Protein AF-A0A2M7BN99-F1 (afdb_monomer)

Foldseek 3Di:
DPQDPVNVVVVVCVVCPPDDPVVVVVVVVVVVVVVVVVVDPDDVVQVVVCVVVVHRDGPVNVCCVPPVVPPPD

Solvent-accessible surface area (backbone atoms only — not comparable to full-atom values): 4517 Å² total; per-residue (Å²): 132,86,80,52,72,68,59,53,51,53,52,50,54,66,64,53,74,79,54,58,68,74,60,52,52,55,51,49,54,50,52,52,48,49,62,58,46,72,78,50,85,63,58,71,67,43,56,52,51,12,66,74,66,78,51,81,52,53,72,67,59,50,48,42,62,72,62,53,64,75,68,80,121

Mean predicted aligned error: 15.59 Å

pLDDT: mean 73.81, std 15.02, range [47.25, 93.75]

Secondary structure (DSSP, 8-state):
----HHHHHHHHHHHHTTS-HHHHHHHHHHHHHHHHHHT--S-HHHHHHHHHHSSPPPHHHHHIIIIITT---

Sequence (73 aa):
MRTNHEDLIAKVMSSVGGLPAFRIEELLDYIEFQKNHEEKTEDPILKVAGVLSGEPISSKEIDEELYLSHSRI

Radius of gyration: 21.14 Å; Cα contacts (8 Å, |Δi|>4): 20; chains: 1; bounding box: 51×14×62 Å

Structure (mmCIF, N/CA/C/O backbone):
data_AF-A0A2M7BN99-F1
#
_entry.id   AF-A0A2M7BN99-F1
#
loop_
_atom_site.group_PDB
_atom_site.id
_atom_site.type_symbol
_atom_site.label_atom_id
_atom_site.label_alt_id
_atom_site.label_comp_id
_atom_site.label_asym_id
_atom_site.label_entity_id
_atom_site.label_seq_id
_atom_site.pdbx_PDB_ins_code
_atom_site.Cartn_x
_atom_site.Cartn_y
_atom_site.Cartn_z
_atom_site.occupancy
_atom_site.B_iso_or_equiv
_atom_site.auth_seq_id
_atom_site.auth_comp_id
_atom_site.auth_asym_id
_atom_site.auth_atom_id
_atom_site.pdbx_PDB_model_num
ATOM 1 N N . MET A 1 1 ? 24.918 -0.020 9.001 1.00 49.31 1 MET A N 1
ATOM 2 C CA . MET A 1 1 ? 24.582 0.797 7.815 1.00 49.31 1 MET A CA 1
ATOM 3 C C . MET A 1 1 ? 23.192 1.363 8.030 1.00 49.31 1 MET A C 1
ATOM 5 O O . MET A 1 1 ? 22.279 0.576 8.228 1.00 49.31 1 MET A O 1
ATOM 9 N N . ARG A 1 2 ? 23.032 2.690 8.086 1.00 57.72 2 ARG A N 1
ATOM 10 C CA . ARG A 1 2 ? 21.703 3.310 7.990 1.00 57.72 2 ARG A CA 1
ATOM 11 C C . ARG A 1 2 ? 21.386 3.372 6.501 1.00 57.72 2 ARG A C 1
ATOM 13 O O . ARG A 1 2 ? 22.080 4.086 5.789 1.00 57.72 2 ARG A O 1
ATOM 20 N N . THR A 1 3 ? 20.455 2.560 6.023 1.00 60.62 3 THR A N 1
ATOM 21 C CA . THR A 1 3 ? 19.995 2.631 4.632 1.00 60.62 3 THR A CA 1
ATOM 22 C C . THR A 1 3 ? 19.317 3.987 4.442 1.00 60.62 3 THR A C 1
ATOM 24 O O . THR A 1 3 ? 18.418 4.319 5.217 1.00 60.62 3 THR A O 1
ATOM 27 N N . ASN A 1 4 ? 19.782 4.796 3.487 1.00 84.69 4 ASN A N 1
ATOM 28 C CA . ASN A 1 4 ? 19.175 6.093 3.200 1.00 84.69 4 ASN A CA 1
ATOM 29 C C . ASN A 1 4 ? 17.797 5.852 2.558 1.00 84.69 4 ASN A C 1
ATOM 31 O O . ASN A 1 4 ? 17.612 4.891 1.810 1.00 84.69 4 ASN A O 1
ATOM 35 N N . HIS A 1 5 ? 16.816 6.699 2.862 1.00 84.19 5 HIS A N 1
ATOM 36 C CA . HIS A 1 5 ? 15.476 6.612 2.280 1.00 84.19 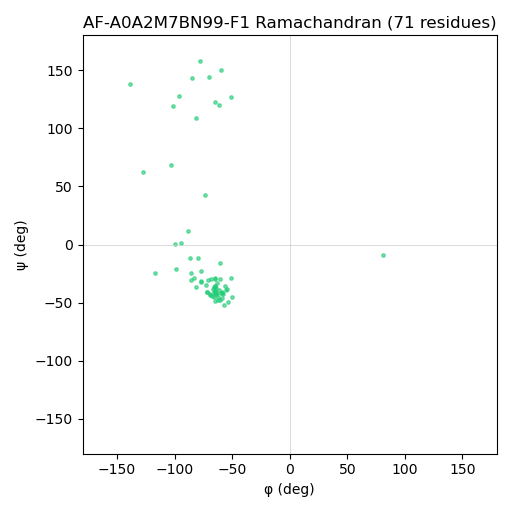5 HIS A CA 1
ATOM 37 C C . HIS A 1 5 ? 15.529 6.647 0.741 1.00 84.19 5 HIS A C 1
ATOM 39 O O . HIS A 1 5 ? 14.809 5.912 0.069 1.00 84.19 5 HIS A O 1
ATOM 45 N N . GLU A 1 6 ? 16.467 7.419 0.193 1.00 88.56 6 GLU A N 1
ATOM 46 C CA . GLU A 1 6 ? 16.742 7.507 -1.244 1.00 88.56 6 GLU A CA 1
ATOM 47 C C . GLU A 1 6 ? 17.189 6.163 -1.849 1.00 88.56 6 GLU A C 1
ATOM 49 O O . GLU A 1 6 ? 16.727 5.792 -2.929 1.00 88.56 6 GLU A O 1
ATOM 54 N N . ASP A 1 7 ? 18.007 5.382 -1.131 1.00 91.38 7 ASP A N 1
ATOM 55 C CA . ASP A 1 7 ? 18.469 4.063 -1.591 1.00 91.38 7 ASP A CA 1
ATOM 56 C C . ASP A 1 7 ? 17.305 3.068 -1.689 1.00 91.38 7 ASP A C 1
ATOM 58 O O . ASP A 1 7 ? 17.250 2.228 -2.593 1.00 91.38 7 ASP A O 1
ATOM 62 N N . LEU A 1 8 ? 16.353 3.159 -0.755 1.00 89.25 8 LEU A N 1
ATOM 63 C CA . LEU A 1 8 ? 15.163 2.311 -0.741 1.00 89.25 8 LEU A CA 1
ATOM 64 C C . LEU A 1 8 ? 14.230 2.651 -1.906 1.00 89.25 8 LEU A C 1
ATOM 66 O O . LEU A 1 8 ? 13.764 1.736 -2.584 1.00 89.25 8 LEU A O 1
ATOM 70 N N . ILE A 1 9 ? 14.017 3.940 -2.189 1.00 89.25 9 ILE A N 1
ATOM 71 C CA . ILE A 1 9 ? 13.228 4.384 -3.348 1.00 89.25 9 ILE A CA 1
ATOM 72 C C . ILE A 1 9 ? 13.871 3.886 -4.645 1.00 89.25 9 ILE A C 1
ATOM 74 O O . 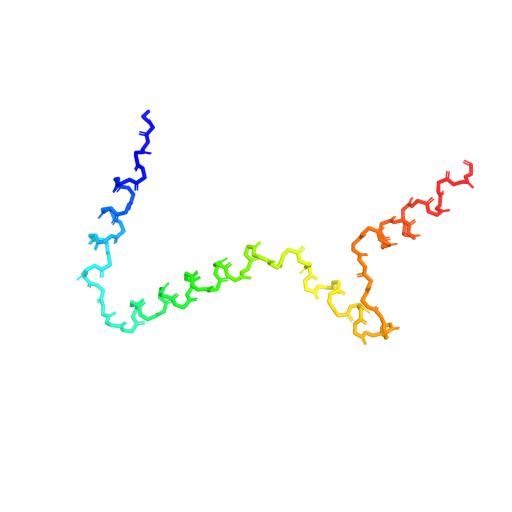ILE A 1 9 ? 13.192 3.284 -5.47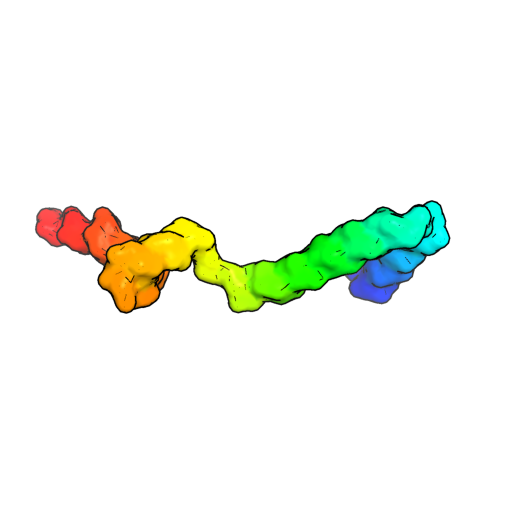7 1.00 89.25 9 ILE A O 1
ATOM 78 N N . ALA A 1 10 ? 15.186 4.063 -4.800 1.00 90.50 10 ALA A N 1
ATOM 79 C CA . ALA A 1 10 ? 15.907 3.601 -5.983 1.00 90.50 10 ALA A CA 1
ATOM 80 C C . ALA A 1 10 ? 15.770 2.082 -6.190 1.00 90.50 10 ALA A C 1
ATOM 82 O O . ALA A 1 10 ? 15.560 1.616 -7.312 1.00 90.50 10 ALA A O 1
ATOM 83 N N . LYS A 1 11 ? 15.830 1.303 -5.103 1.00 90.50 11 LYS A N 1
ATOM 84 C CA . LYS A 1 11 ? 15.643 -0.153 -5.138 1.00 90.50 11 LYS A CA 1
ATOM 85 C C . LYS A 1 11 ? 14.219 -0.560 -5.525 1.00 90.50 11 LYS A C 1
ATOM 87 O O . LYS A 1 11 ? 14.044 -1.538 -6.251 1.00 90.50 11 LYS A O 1
ATOM 92 N N . VAL A 1 12 ? 13.203 0.164 -5.061 1.00 89.25 12 VAL A N 1
ATOM 93 C CA . VAL A 1 12 ? 11.809 -0.088 -5.457 1.00 89.25 12 VAL A CA 1
ATOM 94 C C . VAL A 1 12 ? 11.631 0.195 -6.946 1.00 89.25 12 VAL A C 1
ATOM 96 O O . VAL A 1 12 ? 11.152 -0.671 -7.673 1.00 89.25 12 VAL A O 1
ATOM 99 N N . MET A 1 13 ? 12.100 1.348 -7.427 1.00 89.31 13 MET A N 1
ATOM 100 C CA . MET A 1 13 ? 11.968 1.728 -8.837 1.00 89.31 13 MET A CA 1
ATOM 101 C C . MET A 1 13 ? 12.652 0.728 -9.777 1.00 89.31 13 MET A C 1
ATOM 103 O O . MET A 1 13 ? 12.073 0.347 -10.796 1.00 89.31 13 MET A O 1
ATOM 107 N N . SER A 1 14 ? 13.845 0.241 -9.420 1.00 90.25 14 SER A N 1
ATOM 108 C CA . SER A 1 14 ? 14.535 -0.784 -10.213 1.00 90.25 14 SER A CA 1
ATOM 109 C C . SER A 1 14 ? 13.834 -2.145 -10.183 1.00 90.25 14 SER A C 1
ATOM 111 O O . SER A 1 14 ? 13.884 -2.873 -11.171 1.00 90.25 14 SER A O 1
ATOM 113 N N . SER A 1 15 ? 13.138 -2.475 -9.092 1.00 86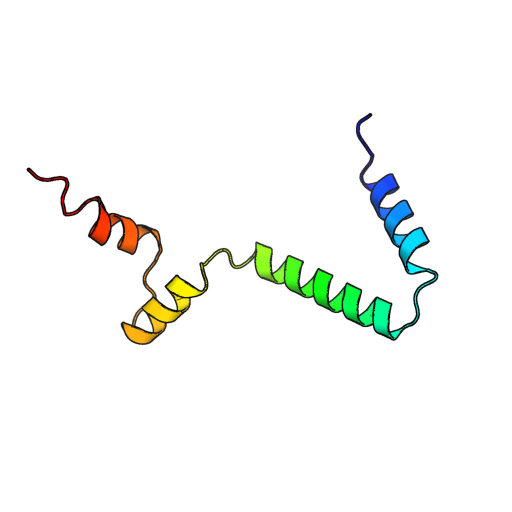.81 15 SER A N 1
ATOM 114 C CA . SER A 1 15 ? 12.391 -3.733 -8.959 1.00 86.81 15 SER A CA 1
ATOM 115 C C . SER A 1 15 ? 11.058 -3.711 -9.719 1.00 86.81 15 SER A C 1
ATOM 117 O O . SER A 1 15 ? 10.622 -4.744 -10.219 1.00 86.81 15 SER A O 1
ATOM 119 N N . VAL A 1 16 ? 10.416 -2.543 -9.826 1.00 89.94 16 VAL A N 1
ATOM 120 C CA . VAL A 1 16 ? 9.107 -2.383 -10.484 1.00 89.94 16 VAL A CA 1
ATOM 121 C C . VAL A 1 16 ? 9.238 -2.241 -12.005 1.00 89.94 16 VAL A C 1
ATOM 123 O O . VAL A 1 16 ? 8.354 -2.682 -12.733 1.00 89.94 16 VAL A O 1
ATOM 126 N N . GLY A 1 17 ? 10.353 -1.702 -12.512 1.00 85.69 17 GLY A N 1
ATOM 127 C CA . GLY A 1 17 ? 10.542 -1.426 -13.945 1.00 85.69 17 GLY A CA 1
ATOM 128 C C . GLY A 1 17 ? 10.480 -2.641 -14.886 1.00 85.69 17 GLY A C 1
ATOM 129 O O . GLY A 1 17 ? 10.318 -2.461 -16.089 1.00 85.69 17 GLY A O 1
ATOM 130 N N . GLY A 1 18 ? 10.593 -3.869 -14.367 1.00 87.19 18 GLY A N 1
ATOM 131 C CA . GLY A 1 18 ? 10.469 -5.109 -15.145 1.00 87.19 18 GLY A CA 1
ATOM 132 C C . GLY A 1 18 ? 9.101 -5.792 -15.051 1.00 87.19 18 GLY A C 1
ATOM 133 O O . GLY A 1 18 ? 8.920 -6.867 -15.624 1.00 87.19 18 GLY A O 1
ATOM 134 N N . LEU A 1 19 ? 8.156 -5.225 -14.299 1.00 91.44 19 LEU A N 1
ATOM 135 C CA . LEU A 1 19 ? 6.864 -5.853 -14.057 1.00 91.44 19 LEU A CA 1
ATOM 136 C C . LEU A 1 19 ? 5.863 -5.551 -15.185 1.00 91.44 19 LEU A C 1
ATOM 138 O O . LEU A 1 19 ? 5.826 -4.436 -15.707 1.00 91.44 19 LEU A O 1
ATOM 142 N N . PRO A 1 20 ? 5.00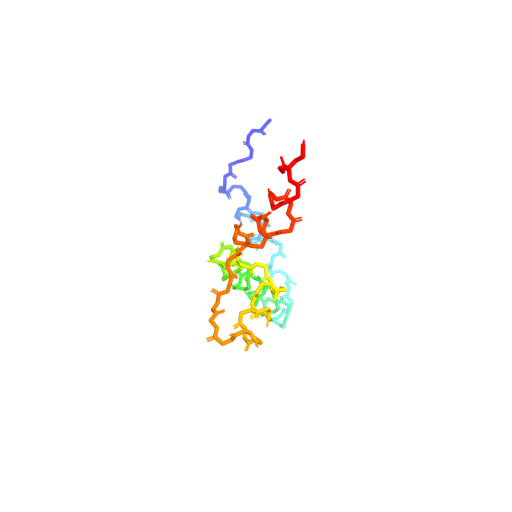2 -6.517 -15.549 1.00 93.75 20 PRO A N 1
ATOM 143 C CA . PRO A 1 20 ? 3.849 -6.251 -16.402 1.00 93.75 20 PRO A CA 1
ATOM 144 C C . PRO A 1 20 ? 2.898 -5.227 -15.768 1.00 93.75 20 PRO A C 1
ATOM 146 O O . PRO A 1 20 ? 2.745 -5.209 -14.547 1.00 93.75 20 PRO A O 1
ATOM 149 N N . ALA A 1 21 ? 2.186 -4.450 -16.591 1.00 90.88 21 ALA A N 1
ATOM 150 C CA . ALA A 1 21 ? 1.296 -3.374 -16.135 1.00 90.88 21 ALA A CA 1
ATOM 151 C C . ALA A 1 21 ? 0.308 -3.806 -15.033 1.00 90.88 21 ALA A C 1
ATOM 153 O O . ALA A 1 21 ? 0.228 -3.146 -14.004 1.00 90.88 21 ALA A O 1
ATOM 154 N N . PHE A 1 22 ? -0.340 -4.968 -15.178 1.00 90.69 22 PHE A N 1
ATOM 155 C CA . PHE A 1 22 ? -1.301 -5.472 -14.185 1.00 90.69 22 PHE A CA 1
ATOM 156 C C . PHE A 1 22 ? -0.687 -5.712 -12.792 1.00 90.69 22 PHE A C 1
ATOM 158 O O . PHE A 1 22 ? -1.371 -5.601 -11.782 1.00 90.69 22 PHE A O 1
ATOM 165 N N . ARG A 1 23 ? 0.612 -6.042 -12.719 1.00 91.56 23 ARG A N 1
ATOM 166 C CA . ARG A 1 23 ? 1.331 -6.194 -11.444 1.00 91.56 23 ARG A CA 1
ATOM 167 C C . ARG A 1 23 ? 1.679 -4.849 -10.827 1.00 91.56 23 ARG A C 1
ATOM 169 O O . ARG A 1 23 ? 1.762 -4.748 -9.610 1.00 91.56 23 ARG A O 1
ATOM 176 N N . ILE A 1 24 ? 1.921 -3.840 -11.660 1.00 91.69 24 ILE A N 1
ATOM 177 C CA . ILE A 1 24 ? 2.165 -2.472 -11.198 1.00 91.69 24 ILE A CA 1
ATOM 178 C C . ILE A 1 24 ? 0.869 -1.897 -10.626 1.00 91.69 24 ILE A C 1
ATOM 180 O O . ILE A 1 24 ? 0.906 -1.319 -9.548 1.00 91.69 24 ILE A O 1
ATOM 184 N N . GLU A 1 25 ? -0.262 -2.117 -11.298 1.00 92.06 25 GLU A N 1
ATOM 185 C CA . GLU A 1 25 ? -1.596 -1.740 -10.810 1.00 92.06 25 GLU A CA 1
ATOM 186 C C . GLU A 1 25 ? -1.893 -2.376 -9.442 1.00 92.06 25 GLU A C 1
ATOM 188 O O . GLU A 1 25 ? -2.137 -1.653 -8.483 1.00 92.06 25 GLU A O 1
ATOM 193 N N . GLU A 1 26 ? -1.723 -3.696 -9.303 1.00 91.69 26 GLU A N 1
ATOM 194 C CA . GLU A 1 26 ? -1.888 -4.409 -8.021 1.00 91.69 26 GLU A CA 1
ATOM 195 C C . GLU A 1 26 ? -1.004 -3.826 -6.899 1.00 91.69 26 GLU 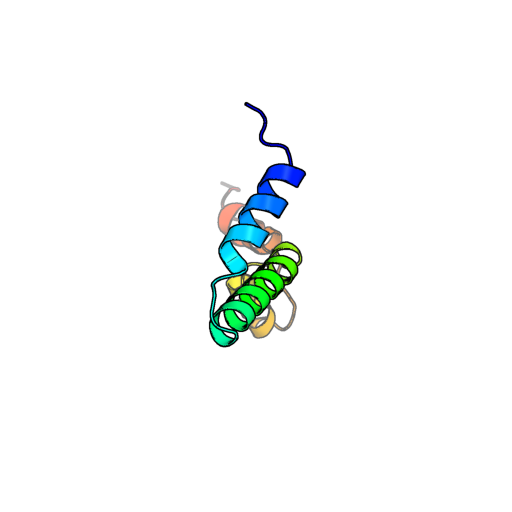A C 1
ATOM 197 O O . GLU A 1 26 ? -1.415 -3.707 -5.742 1.00 91.69 26 GLU A O 1
ATOM 202 N N . LEU A 1 27 ? 0.229 -3.437 -7.233 1.00 92.25 27 LEU A N 1
ATOM 203 C CA . LEU A 1 27 ? 1.170 -2.869 -6.272 1.00 92.25 27 LEU A CA 1
ATOM 204 C C . LEU A 1 27 ? 0.787 -1.438 -5.861 1.00 92.25 27 LEU A C 1
ATOM 206 O O . LEU A 1 27 ? 0.983 -1.065 -4.704 1.00 92.25 27 LEU A O 1
ATOM 210 N N . LEU A 1 28 ? 0.233 -0.648 -6.784 1.00 91.25 28 LEU A N 1
ATOM 211 C CA . LEU A 1 28 ? -0.307 0.681 -6.494 1.00 91.25 28 LEU A CA 1
ATOM 212 C C . LEU A 1 28 ? -1.533 0.589 -5.582 1.00 91.25 28 LEU A C 1
ATOM 214 O O . LEU A 1 28 ? -1.571 1.304 -4.579 1.00 91.25 28 LEU A O 1
ATOM 218 N N . ASP A 1 29 ? -2.453 -0.336 -5.860 1.00 91.44 29 ASP A N 1
ATOM 219 C CA . ASP A 1 29 ? -3.636 -0.588 -5.029 1.00 91.44 29 ASP A CA 1
ATOM 220 C C . ASP A 1 29 ? -3.237 -0.954 -3.592 1.00 91.44 29 ASP A C 1
ATOM 222 O O . ASP A 1 29 ? -3.795 -0.447 -2.618 1.00 91.44 29 ASP A O 1
ATOM 226 N N . TYR A 1 30 ? -2.212 -1.797 -3.437 1.00 88.94 30 TYR A N 1
ATOM 227 C CA . TYR A 1 30 ? -1.682 -2.157 -2.123 1.00 88.94 30 TYR A CA 1
ATOM 228 C C . TYR A 1 30 ? -1.061 -0.961 -1.383 1.00 88.94 30 TYR A C 1
ATOM 230 O O . TYR A 1 30 ? -1.274 -0.795 -0.180 1.00 88.94 30 TYR A O 1
ATOM 238 N N . ILE A 1 31 ? -0.298 -0.108 -2.075 1.00 89.19 31 ILE A N 1
ATOM 239 C CA . ILE A 1 31 ? 0.278 1.104 -1.471 1.00 89.19 31 ILE A CA 1
ATOM 240 C C . ILE A 1 31 ? -0.831 2.066 -1.032 1.00 89.19 31 ILE A C 1
ATOM 242 O O . ILE A 1 31 ? -0.740 2.651 0.048 1.00 89.19 31 ILE A O 1
ATOM 246 N N . GLU A 1 32 ? -1.869 2.237 -1.851 1.00 88.19 32 GLU A N 1
ATOM 247 C CA . GLU A 1 32 ? -3.032 3.057 -1.513 1.00 88.19 32 GLU A CA 1
ATOM 248 C C . GLU A 1 32 ? -3.773 2.499 -0.295 1.00 88.19 32 GLU A C 1
ATOM 250 O O . GLU A 1 32 ? -4.068 3.248 0.640 1.00 88.19 32 GLU A O 1
ATOM 255 N N . PHE A 1 33 ? -3.998 1.183 -0.252 1.00 85.94 33 PHE A N 1
ATOM 256 C CA . PHE A 1 33 ? -4.556 0.513 0.917 1.00 85.94 33 PHE A CA 1
ATOM 257 C C . PHE A 1 33 ? -3.751 0.831 2.179 1.00 85.94 33 PHE A C 1
ATOM 259 O O . PHE A 1 33 ? -4.336 1.264 3.168 1.00 85.94 33 PHE A O 1
ATOM 266 N N . GLN A 1 34 ? -2.423 0.694 2.144 1.00 82.50 34 GLN A N 1
ATOM 267 C CA . GLN A 1 34 ? -1.592 0.922 3.328 1.00 82.50 34 GLN A CA 1
ATOM 268 C C . GLN A 1 34 ? -1.627 2.373 3.818 1.00 82.50 34 GLN A C 1
ATOM 270 O O . GLN A 1 34 ? -1.765 2.604 5.018 1.00 82.50 34 GLN A O 1
ATOM 275 N N . LYS A 1 35 ? -1.594 3.351 2.904 1.00 81.44 35 LYS A N 1
ATOM 276 C CA . LYS A 1 35 ? -1.740 4.774 3.261 1.00 81.44 35 LYS A CA 1
ATOM 277 C C . LYS A 1 35 ? -3.069 5.053 3.965 1.00 81.44 35 LYS A C 1
ATOM 279 O O . LYS A 1 35 ? -3.107 5.778 4.951 1.00 81.44 35 LYS A O 1
ATOM 284 N N . ASN A 1 36 ? -4.145 4.442 3.475 1.00 77.62 36 ASN A N 1
ATOM 285 C CA . ASN A 1 36 ? -5.484 4.608 4.033 1.00 77.62 36 ASN A CA 1
ATOM 286 C C . ASN A 1 36 ? -5.703 3.808 5.330 1.00 77.62 3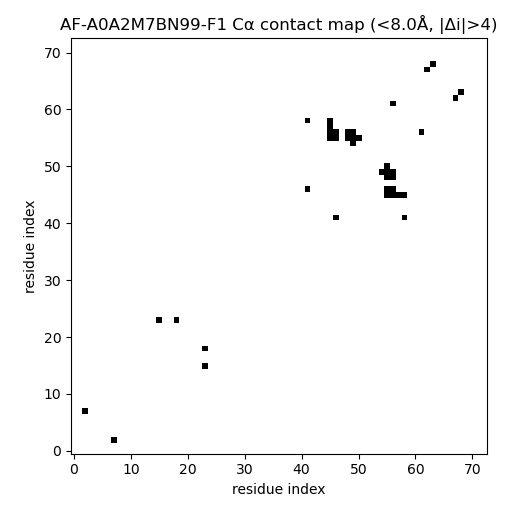6 ASN A C 1
ATOM 288 O O . ASN A 1 36 ? -6.602 4.136 6.107 1.00 77.6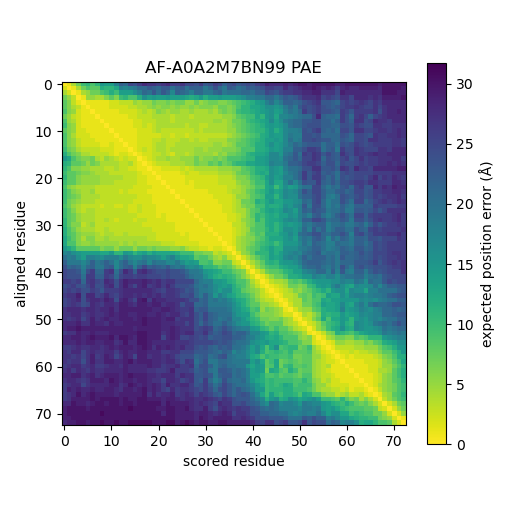2 36 ASN A O 1
ATOM 292 N N . HIS A 1 37 ? -4.924 2.746 5.552 1.00 65.00 37 HIS A N 1
ATOM 293 C CA . HIS A 1 37 ? -5.032 1.876 6.722 1.00 65.00 37 HIS A CA 1
ATOM 294 C C . HIS A 1 37 ? -4.227 2.401 7.919 1.00 65.00 37 HIS A C 1
ATOM 296 O O . HIS A 1 37 ? -4.653 2.216 9.058 1.00 65.00 37 HIS A O 1
ATOM 302 N N . GLU A 1 38 ? -3.113 3.108 7.693 1.00 57.09 38 GLU A N 1
ATOM 303 C CA . GLU A 1 38 ? -2.397 3.819 8.766 1.00 57.09 38 GLU A CA 1
ATOM 304 C C . GLU A 1 38 ? -3.237 4.956 9.377 1.00 57.09 38 GLU A C 1
ATOM 306 O O . GLU A 1 38 ? -3.121 5.222 10.572 1.00 57.09 38 GLU A O 1
ATOM 311 N N . GLU A 1 39 ? -4.138 5.579 8.607 1.00 56.00 39 GLU A N 1
ATOM 312 C CA . GLU A 1 39 ? -5.044 6.628 9.109 1.00 56.00 39 GLU A CA 1
ATOM 313 C C . GLU A 1 39 ? -6.271 6.095 9.873 1.00 56.00 39 GLU A C 1
ATOM 315 O O . GLU A 1 39 ? -6.973 6.871 10.521 1.00 56.00 39 GLU A O 1
ATOM 320 N N . LYS A 1 40 ? -6.560 4.788 9.821 1.00 54.22 40 LYS A N 1
ATOM 321 C CA . LYS A 1 40 ? -7.773 4.189 10.408 1.00 54.22 40 LYS A CA 1
ATOM 322 C C . LYS A 1 40 ? -7.428 3.029 11.333 1.00 54.22 40 LYS A C 1
ATOM 324 O O . LYS A 1 40 ? -7.845 1.896 11.124 1.00 54.22 40 LYS A O 1
ATOM 329 N N . THR A 1 41 ? -6.697 3.331 12.396 1.00 54.94 41 THR A N 1
ATOM 330 C CA . THR A 1 41 ? -6.452 2.444 13.544 1.00 54.94 41 THR A CA 1
ATOM 331 C C . THR A 1 41 ? -7.683 2.293 14.451 1.00 54.94 41 THR A C 1
ATOM 333 O O . THR A 1 41 ? -7.567 2.281 15.671 1.00 54.94 41 THR A O 1
ATOM 336 N N . GLU A 1 42 ? -8.877 2.145 13.879 1.00 54.84 42 GLU A N 1
ATOM 337 C CA . GLU A 1 42 ? -9.993 1.538 14.605 1.00 54.84 42 GLU A CA 1
ATOM 338 C C . GLU A 1 42 ? -10.124 0.095 14.137 1.00 54.84 42 GLU A C 1
ATOM 340 O O . GLU A 1 42 ? -10.328 -0.175 12.951 1.00 54.84 42 GLU A O 1
ATOM 345 N N . ASP A 1 43 ? -9.964 -0.832 15.081 1.00 58.09 43 ASP A N 1
ATOM 346 C CA . ASP A 1 43 ? -10.119 -2.263 14.854 1.00 58.09 43 ASP A CA 1
ATOM 347 C C . ASP A 1 43 ? -11.474 -2.527 14.155 1.00 58.09 43 ASP A C 1
ATOM 349 O O . ASP A 1 43 ? -12.518 -2.068 14.634 1.00 58.09 43 ASP A O 1
ATOM 353 N N . PRO A 1 44 ? -11.496 -3.245 13.016 1.00 61.00 44 PRO A N 1
ATOM 354 C CA . PRO A 1 44 ? -12.724 -3.568 12.295 1.00 61.00 44 PRO A CA 1
ATOM 355 C C . PRO A 1 44 ? -13.824 -4.189 13.171 1.00 61.00 44 PRO A C 1
ATOM 357 O O . PRO A 1 44 ? -15.008 -3.998 12.883 1.00 61.00 44 PRO A O 1
ATOM 360 N N . ILE A 1 45 ? -13.459 -4.894 14.249 1.00 60.75 45 ILE A N 1
ATOM 361 C CA . ILE A 1 45 ? -14.400 -5.446 15.232 1.00 60.75 45 ILE A CA 1
ATOM 362 C C . ILE A 1 45 ? -15.126 -4.327 15.995 1.00 60.75 45 ILE A C 1
ATOM 364 O O . ILE A 1 45 ? -16.342 -4.406 16.182 1.00 60.75 45 ILE A O 1
ATOM 368 N N . LEU A 1 46 ? -14.423 -3.256 16.372 1.00 55.38 46 LEU A N 1
ATOM 369 C CA . LEU A 1 46 ? -14.997 -2.092 17.063 1.00 55.38 46 LEU A CA 1
ATOM 370 C C . LEU A 1 46 ? -15.994 -1.352 16.176 1.00 55.38 46 LEU A C 1
ATOM 372 O O . LEU A 1 46 ? -17.050 -0.910 16.629 1.00 55.38 46 LEU A O 1
ATOM 376 N N . LYS A 1 47 ? -15.710 -1.310 14.873 1.00 57.47 47 LYS A N 1
ATOM 377 C CA . LYS A 1 47 ? -16.612 -0.728 13.882 1.00 57.47 47 LYS A CA 1
ATOM 378 C C . LYS A 1 47 ? -17.930 -1.499 13.779 1.00 57.47 47 LYS A C 1
ATOM 380 O O . LYS A 1 47 ? -18.983 -0.889 13.626 1.00 57.47 47 LYS A O 1
ATOM 385 N N . VAL A 1 48 ? -17.892 -2.829 13.884 1.00 59.88 48 VAL A N 1
ATOM 386 C CA . VAL A 1 48 ? -19.103 -3.670 13.887 1.00 59.88 48 VAL A CA 1
ATOM 387 C C . VAL A 1 48 ? -19.875 -3.517 15.197 1.00 59.88 48 VAL A C 1
ATOM 389 O O . VAL A 1 48 ? -21.099 -3.401 15.162 1.00 59.88 48 VAL A O 1
ATOM 392 N N . ALA A 1 49 ? -19.179 -3.458 16.336 1.00 57.81 49 ALA A N 1
ATOM 393 C CA . ALA A 1 49 ? -19.804 -3.232 17.636 1.00 57.81 49 ALA A CA 1
ATOM 394 C C . ALA A 1 49 ? -20.578 -1.901 17.666 1.00 57.81 49 ALA A C 1
ATOM 396 O O . ALA A 1 49 ? -21.753 -1.900 18.024 1.00 57.81 49 ALA A O 1
ATOM 397 N N . GLY A 1 50 ? -19.971 -0.815 17.171 1.00 52.81 50 GLY A N 1
ATOM 398 C CA . GLY A 1 50 ? -20.599 0.507 17.077 1.00 52.81 50 GLY A CA 1
ATOM 399 C C . GLY A 1 50 ? -21.822 0.579 16.152 1.00 52.81 50 GLY A C 1
ATOM 400 O O . GLY A 1 50 ? -22.777 1.308 16.414 1.00 52.81 50 GLY A O 1
ATOM 401 N N . VAL A 1 51 ? -21.830 -0.204 15.068 1.00 53.62 51 VAL A N 1
ATOM 402 C CA . VAL A 1 51 ? -22.979 -0.287 14.145 1.00 53.62 51 VAL A CA 1
ATOM 403 C C . VAL A 1 51 ? -24.165 -1.020 14.783 1.00 53.62 51 VAL A C 1
ATOM 405 O O . VAL A 1 51 ? -25.312 -0.701 14.475 1.00 53.62 51 VAL A O 1
ATOM 408 N N . LEU A 1 52 ? -23.916 -1.979 15.680 1.00 56.91 52 LEU A N 1
ATOM 409 C CA . LEU A 1 52 ? -24.964 -2.756 16.349 1.00 56.91 52 LEU A CA 1
ATOM 410 C C . LEU A 1 52 ? -25.523 -2.070 17.608 1.00 56.91 52 LEU A C 1
ATOM 412 O O . LEU A 1 52 ? -26.670 -2.331 17.968 1.00 56.91 52 LEU A O 1
ATOM 416 N N . SER A 1 53 ? -24.753 -1.189 18.256 1.00 57.84 53 SER A N 1
ATOM 417 C CA . SER A 1 53 ? -25.170 -0.411 19.437 1.00 57.84 53 SER A CA 1
ATOM 418 C C . SER A 1 53 ? -25.884 0.903 19.105 1.00 57.84 53 SER A C 1
ATOM 420 O O . SER A 1 53 ? -26.467 1.513 19.996 1.00 57.84 53 SER A O 1
ATOM 422 N N . GLY A 1 54 ? -25.854 1.350 17.845 1.00 60.72 54 GLY A N 1
ATOM 423 C CA . GLY A 1 54 ? -26.442 2.625 17.414 1.00 60.72 54 GLY A CA 1
ATOM 424 C C . GLY A 1 54 ? -25.567 3.853 17.686 1.00 60.72 54 GLY A C 1
ATOM 425 O O . GLY A 1 54 ? -25.853 4.917 17.142 1.00 60.72 54 GLY A O 1
ATOM 426 N N . GLU A 1 55 ? -24.476 3.698 18.438 1.00 58.62 55 GLU A N 1
ATOM 427 C CA . GLU A 1 55 ? -23.432 4.706 18.631 1.00 58.62 55 GLU A CA 1
ATOM 428 C C . GLU A 1 55 ? -22.047 4.040 18.597 1.00 58.62 55 GLU A C 1
ATOM 430 O O . GLU A 1 55 ? -21.889 2.945 19.149 1.00 58.62 55 GLU A O 1
ATOM 435 N N . PRO A 1 56 ? -21.046 4.659 17.939 1.00 60.06 56 PRO A N 1
ATOM 436 C CA . PRO A 1 56 ? -19.698 4.111 17.859 1.00 60.06 56 PRO A CA 1
ATOM 437 C C . PRO A 1 56 ? -19.083 3.992 19.257 1.00 60.06 56 PRO A C 1
ATOM 439 O O . PRO A 1 56 ? -18.930 4.993 19.948 1.00 60.06 56 PRO A O 1
ATOM 442 N N . ILE A 1 57 ? -18.731 2.765 19.650 1.00 68.38 57 ILE A N 1
ATOM 443 C CA . ILE A 1 57 ? -18.052 2.469 20.914 1.00 68.38 57 ILE A CA 1
ATOM 444 C C . ILE A 1 57 ? -16.543 2.370 20.673 1.00 68.38 57 ILE A C 1
ATOM 446 O O . ILE A 1 57 ? -16.083 1.645 19.787 1.00 68.38 57 ILE A O 1
ATOM 450 N N . SER A 1 58 ? -15.765 3.116 21.448 1.00 75.31 58 SER A N 1
ATOM 451 C CA . SER A 1 58 ? -14.306 3.114 21.368 1.00 75.31 58 SER A CA 1
ATOM 452 C C . SER A 1 58 ? -13.697 1.887 22.058 1.00 75.31 58 SER A C 1
ATOM 454 O O . SER A 1 58 ? -14.282 1.294 22.966 1.00 75.31 58 SER A O 1
ATOM 456 N N . SER A 1 59 ? -12.468 1.525 21.674 1.00 72.88 59 SER A N 1
ATOM 457 C CA . SER A 1 59 ? -11.687 0.470 22.346 1.00 72.88 59 SER A CA 1
ATOM 458 C C . SER A 1 59 ? -11.545 0.710 23.849 1.00 72.88 59 SER A C 1
ATOM 460 O O . SER A 1 59 ? -11.639 -0.222 24.641 1.00 72.88 59 SER A O 1
ATOM 462 N N . LYS A 1 60 ? -11.370 1.974 24.245 1.00 75.88 60 LYS A N 1
ATOM 463 C CA . LYS A 1 60 ? -11.231 2.380 25.642 1.00 75.88 60 LYS A CA 1
ATOM 464 C C . LYS A 1 60 ? -12.492 2.085 26.462 1.00 75.88 60 LYS A C 1
ATOM 466 O O . LYS A 1 60 ? -12.375 1.593 27.578 1.00 75.88 60 LYS A O 1
ATOM 471 N N . GLU A 1 61 ? -13.674 2.364 25.914 1.00 73.50 61 GLU A N 1
ATOM 472 C CA . GLU A 1 61 ? -14.954 2.078 26.582 1.00 73.50 61 GLU A CA 1
ATOM 473 C C . GLU A 1 61 ? -15.168 0.570 26.771 1.00 73.50 61 GLU A C 1
ATOM 475 O O . GLU A 1 61 ? -15.673 0.138 27.805 1.00 73.50 61 GLU A O 1
ATOM 480 N N . ILE A 1 62 ? -14.718 -0.244 25.812 1.00 73.75 62 ILE A N 1
ATOM 481 C CA . ILE A 1 62 ? -14.753 -1.708 25.924 1.00 73.75 62 ILE A CA 1
ATOM 482 C C . ILE A 1 62 ? -13.805 -2.209 27.013 1.00 73.75 62 ILE A C 1
ATOM 484 O O . ILE A 1 62 ? -14.196 -3.059 27.814 1.00 73.75 62 ILE A O 1
ATOM 488 N N . ASP A 1 63 ? -12.582 -1.684 27.076 1.00 73.75 63 ASP A N 1
ATOM 489 C CA . ASP A 1 63 ? -11.614 -2.090 28.096 1.00 73.75 63 ASP A CA 1
AT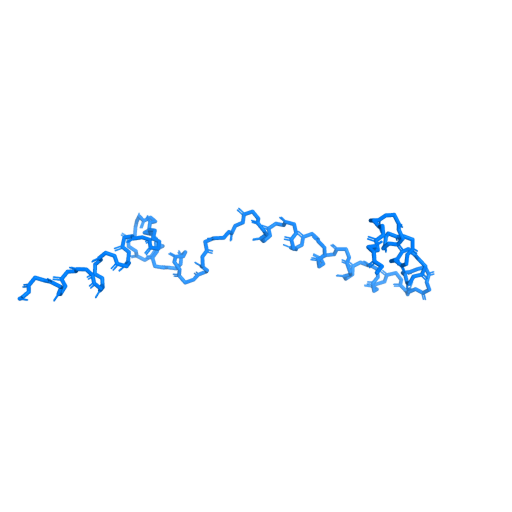OM 490 C C . ASP A 1 63 ? -12.081 -1.714 29.512 1.00 73.75 63 ASP A C 1
ATOM 492 O O . ASP A 1 63 ? -11.927 -2.495 30.459 1.00 73.75 63 ASP A O 1
ATOM 496 N N . GLU A 1 64 ? -12.693 -0.536 29.659 1.00 77.81 64 GLU A N 1
ATOM 497 C CA . GLU A 1 64 ? -13.280 -0.078 30.918 1.00 77.81 64 GLU A CA 1
ATOM 498 C C . GLU A 1 64 ? -14.417 -0.996 31.389 1.00 77.81 64 GLU A C 1
ATOM 500 O O . GLU A 1 64 ? -14.414 -1.443 32.542 1.00 77.81 64 GLU A O 1
ATOM 505 N N . GLU A 1 65 ? -15.344 -1.349 30.500 1.00 73.69 65 GLU A N 1
ATOM 506 C CA . GLU A 1 65 ? -16.483 -2.197 30.855 1.00 73.69 65 GLU A CA 1
ATOM 507 C C . GLU A 1 65 ? -16.079 -3.659 31.093 1.00 73.69 65 GLU A C 1
ATOM 509 O O . GLU A 1 65 ? -16.564 -4.286 32.034 1.00 73.69 65 GLU A O 1
ATOM 514 N N . LEU A 1 66 ? -15.179 -4.227 30.285 1.00 69.56 66 LEU A N 1
ATOM 515 C CA . LEU A 1 66 ? -14.831 -5.650 30.372 1.00 69.56 66 LEU A CA 1
ATOM 516 C C . LEU A 1 66 ? -13.814 -5.963 31.471 1.00 69.56 66 LEU A C 1
ATOM 518 O O . LEU A 1 66 ? -13.913 -7.012 32.110 1.00 69.56 66 LEU A O 1
ATOM 522 N N . TYR A 1 67 ? -12.841 -5.080 31.703 1.00 71.94 67 TYR A N 1
ATOM 523 C CA . TYR A 1 67 ? -11.691 -5.391 32.559 1.00 71.94 67 TYR A CA 1
ATOM 524 C C . TYR A 1 67 ? -11.596 -4.516 33.813 1.00 71.94 67 TYR A C 1
ATOM 526 O O . TYR A 1 67 ? -11.030 -4.953 34.819 1.00 71.94 67 TYR A O 1
ATOM 534 N N . LEU A 1 68 ? -12.169 -3.308 33.814 1.00 62.06 68 LEU A N 1
ATOM 535 C CA . LEU A 1 68 ? -12.091 -2.400 34.968 1.00 62.06 68 LEU A CA 1
ATOM 536 C C . LEU A 1 68 ? -13.341 -2.436 35.862 1.00 62.06 68 LEU A C 1
ATOM 538 O O . LEU A 1 68 ? -13.232 -2.146 37.056 1.00 62.06 68 LEU A O 1
ATOM 542 N N . SER A 1 69 ? -14.493 -2.884 35.356 1.00 58.28 69 SER A N 1
ATOM 543 C CA . SER A 1 69 ? -15.726 -3.064 36.147 1.00 58.28 69 SER A CA 1
ATOM 544 C C . SER A 1 69 ? -15.614 -4.150 37.232 1.00 58.28 69 SER A C 1
ATOM 546 O O . SER A 1 69 ? -16.221 -4.034 38.296 1.00 58.28 69 SER A O 1
ATOM 548 N N . HIS A 1 70 ? -14.777 -5.169 37.014 1.00 55.94 70 HIS A N 1
ATOM 549 C CA . HIS A 1 70 ? -14.603 -6.309 37.925 1.00 55.94 70 HIS A CA 1
ATOM 550 C C . HIS A 1 70 ? -13.434 -6.145 38.911 1.00 55.94 70 HIS A C 1
ATOM 552 O O . HIS A 1 70 ? -13.206 -7.017 39.746 1.00 55.94 70 HIS A O 1
ATOM 558 N N . SER A 1 71 ? -12.719 -5.015 38.866 1.00 54.09 71 SER A N 1
ATOM 559 C CA . SER A 1 71 ? -11.599 -4.719 39.777 1.00 54.09 71 SER A CA 1
ATOM 560 C C . SER A 1 71 ? -12.031 -4.024 41.084 1.00 54.09 71 SER A C 1
ATOM 562 O O . SER A 1 71 ? -11.189 -3.531 41.832 1.00 54.09 71 SER A O 1
ATOM 564 N N . ARG A 1 72 ? -13.339 -3.965 41.382 1.00 54.00 72 ARG A N 1
ATOM 565 C CA . ARG A 1 72 ? -13.880 -3.540 42.687 1.00 54.00 72 ARG A CA 1
ATOM 566 C C . ARG A 1 72 ? -14.337 -4.754 43.504 1.00 54.00 72 ARG A C 1
ATOM 568 O O . ARG A 1 72 ? -15.535 -4.928 43.719 1.00 54.00 72 ARG A O 1
ATOM 575 N N . ILE A 1 73 ? -13.393 -5.578 43.955 1.00 47.25 73 ILE A N 1
ATOM 576 C CA . ILE A 1 73 ? -13.579 -6.499 45.090 1.00 47.25 73 ILE A CA 1
ATOM 577 C C . ILE A 1 73 ? -12.352 -6.389 45.986 1.00 47.25 73 ILE A C 1
ATOM 579 O O . ILE A 1 73 ? -11.231 -6.467 45.439 1.00 47.25 73 ILE A O 1
#